Protein AF-A0AA38M8T6-F1 (afdb_monomer_lite)

Radius of gyration: 18.42 Å; chains: 1; bounding box: 50×38×40 Å

Secondary structure (DSSP, 8-state):
-HHHHH--TT---HHHHHHHHHHHHHHHHHHH-SSS---STTT--SS-HHHHHHHHHHHHHHHHHHHHHHHH-HHHHHHHHHHHHHHHHHHHHHHTT---------PPP---

Foldseek 3Di:
DLLVVQDDPPPPDPLVSLLSVLLVVLVCCCQVNPDVHDDCVVSDSDPDPVVSVVSNVVSCVPCVVVSVCCVVPVVSVVVVVVVVVVVVVVVVVVVVVDPDDDDDDDDDDDDD

Organism: NCBI:txid2755281

Structure (mmCIF, N/CA/C/O backbone):
data_AF-A0AA38M8T6-F1
#
_entry.id   AF-A0AA38M8T6-F1
#
loop_
_atom_site.group_PDB
_atom_site.id
_atom_site.type_symbol
_atom_site.label_atom_id
_atom_site.label_alt_id
_atom_site.label_comp_id
_atom_site.label_asym_id
_atom_site.label_entity_id
_atom_site.label_seq_id
_atom_site.pdbx_PDB_ins_code
_atom_site.Cartn_x
_atom_site.Cartn_y
_atom_site.Cartn_z
_atom_site.occupancy
_atom_site.B_iso_or_equiv
_atom_site.auth_seq_id
_atom_site.auth_comp_id
_atom_site.auth_asym_id
_atom_site.auth_atom_id
_atom_site.pdbx_PDB_model_num
ATOM 1 N N . MET A 1 1 ? -0.872 0.861 -7.587 1.00 93.69 1 MET A N 1
ATOM 2 C CA . MET A 1 1 ? -0.568 -0.573 -7.410 1.00 93.69 1 MET A CA 1
ATOM 3 C C . MET A 1 1 ? -1.250 -1.104 -6.157 1.00 93.69 1 MET A C 1
ATOM 5 O O . MET A 1 1 ? -2.352 -1.583 -6.327 1.00 93.69 1 MET A O 1
ATOM 9 N N . LEU A 1 2 ? -0.728 -0.912 -4.932 1.00 94.25 2 LEU A N 1
ATOM 10 C CA . LEU A 1 2 ? -1.368 -1.465 -3.717 1.00 94.25 2 LEU A CA 1
ATOM 11 C C . LEU A 1 2 ? -2.848 -1.072 -3.584 1.00 94.25 2 LEU A C 1
ATOM 13 O O . LEU A 1 2 ? -3.712 -1.933 -3.583 1.00 94.25 2 LEU A O 1
ATOM 17 N N . VAL A 1 3 ? -3.138 0.233 -3.582 1.00 93.12 3 VAL A N 1
ATOM 18 C CA . VAL A 1 3 ? -4.514 0.753 -3.463 1.00 93.12 3 VAL A CA 1
ATOM 19 C C . VAL A 1 3 ? -5.424 0.256 -4.594 1.00 93.12 3 VAL A C 1
ATOM 21 O O . VAL A 1 3 ? -6.574 -0.064 -4.340 1.00 93.12 3 VAL A O 1
ATOM 24 N N . ARG A 1 4 ? -4.904 0.140 -5.823 1.00 90.81 4 ARG A N 1
ATOM 25 C CA . ARG A 1 4 ? -5.669 -0.326 -6.995 1.00 90.81 4 ARG A CA 1
ATOM 26 C C . ARG A 1 4 ? -6.165 -1.766 -6.813 1.00 90.81 4 ARG A C 1
ATOM 28 O O . ARG A 1 4 ? -7.261 -2.072 -7.248 1.00 90.81 4 ARG A O 1
ATOM 35 N N . ASP A 1 5 ? -5.363 -2.622 -6.185 1.00 86.88 5 ASP A N 1
ATOM 36 C CA . ASP A 1 5 ? -5.667 -4.053 -6.043 1.00 86.88 5 ASP A CA 1
ATOM 37 C C . ASP A 1 5 ? -6.394 -4.379 -4.713 1.00 86.88 5 ASP A C 1
ATOM 39 O O . ASP A 1 5 ? -6.817 -5.518 -4.505 1.00 86.88 5 ASP A O 1
ATOM 43 N N . LEU A 1 6 ? -6.512 -3.403 -3.801 1.00 85.94 6 LEU A N 1
ATOM 44 C CA . LEU A 1 6 ? -7.119 -3.550 -2.467 1.00 85.94 6 LEU A CA 1
ATOM 45 C C . LEU A 1 6 ? -8.425 -2.792 -2.271 1.00 85.94 6 LEU A C 1
ATOM 47 O O . LEU A 1 6 ? -9.224 -3.189 -1.429 1.00 85.94 6 LEU A O 1
ATOM 51 N N . VAL A 1 7 ? -8.605 -1.669 -2.960 1.00 84.31 7 VAL A N 1
ATOM 52 C CA . VAL A 1 7 ? -9.841 -0.895 -2.876 1.00 84.31 7 VAL A CA 1
ATOM 53 C C . VAL A 1 7 ? -10.841 -1.517 -3.838 1.00 84.31 7 VAL A C 1
ATOM 55 O O . VAL A 1 7 ? -10.695 -1.404 -5.052 1.00 84.31 7 VAL A O 1
ATOM 58 N N . GLU A 1 8 ? -11.828 -2.202 -3.272 1.00 76.38 8 GLU A N 1
ATOM 59 C CA . GLU A 1 8 ? -12.976 -2.746 -3.997 1.00 76.38 8 GLU A CA 1
ATOM 60 C C . GLU A 1 8 ? -14.016 -1.639 -4.259 1.00 76.38 8 GLU A C 1
ATOM 62 O O . GLU A 1 8 ? -14.026 -0.610 -3.580 1.00 76.38 8 GLU A O 1
ATOM 67 N N . GLU A 1 9 ? -14.899 -1.828 -5.247 1.00 69.94 9 GLU A N 1
ATOM 68 C CA . GLU A 1 9 ? -15.953 -0.849 -5.577 1.00 69.94 9 GLU A CA 1
ATOM 69 C C . GLU A 1 9 ? -17.017 -0.717 -4.466 1.00 69.94 9 GLU A C 1
ATOM 71 O O . GLU A 1 9 ? -17.746 0.271 -4.420 1.00 69.94 9 GLU A O 1
ATOM 76 N N . GLU A 1 10 ? -17.071 -1.677 -3.538 1.00 72.12 10 GLU A N 1
ATOM 77 C CA . GLU A 1 10 ? -18.094 -1.812 -2.492 1.00 72.12 10 GLU A CA 1
ATOM 78 C C . GLU A 1 10 ? -17.648 -1.264 -1.120 1.00 72.12 10 GLU A C 1
ATOM 80 O O . GLU A 1 10 ? -18.078 -1.747 -0.073 1.00 72.12 10 GLU A O 1
ATOM 85 N N . ILE A 1 11 ? -16.785 -0.242 -1.079 1.00 81.25 11 ILE A N 1
ATOM 86 C CA . ILE A 1 11 ? -16.492 0.447 0.189 1.00 81.25 11 ILE A CA 1
ATOM 87 C C . ILE A 1 11 ? -17.620 1.433 0.512 1.00 81.25 11 ILE A C 1
ATOM 89 O O . ILE A 1 11 ? -17.728 2.504 -0.082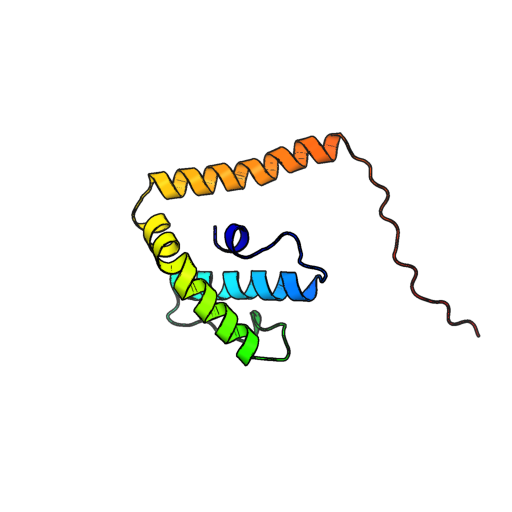 1.00 81.25 11 ILE A O 1
ATOM 93 N N . GLU A 1 12 ? -18.442 1.080 1.499 1.00 78.56 12 GLU A N 1
ATOM 94 C CA . GLU A 1 12 ? -19.627 1.853 1.895 1.00 78.56 12 GLU A CA 1
ATOM 95 C C . GLU A 1 12 ? -19.305 3.081 2.772 1.00 78.56 12 GLU A C 1
ATOM 97 O O . GLU A 1 12 ? -20.148 3.963 2.945 1.00 78.56 12 GLU A O 1
ATOM 102 N N . CYS A 1 13 ? -18.094 3.152 3.339 1.00 86.88 13 CYS A N 1
ATOM 103 C CA . CYS A 1 13 ? -17.747 4.069 4.425 1.00 86.88 13 CYS A CA 1
ATOM 104 C C . CYS A 1 13 ? -16.368 4.730 4.229 1.00 86.88 13 CYS A C 1
ATOM 106 O O . CYS A 1 13 ? -15.378 4.063 3.919 1.00 86.88 13 CYS A O 1
ATOM 108 N N . GLU A 1 14 ? -16.273 6.047 4.459 1.00 91.12 14 GLU A N 1
ATOM 109 C CA . GLU A 1 14 ? -15.018 6.813 4.327 1.00 91.12 14 GLU A CA 1
ATOM 110 C C . GLU A 1 14 ? -13.929 6.290 5.273 1.00 91.12 14 GLU A C 1
ATOM 112 O O . GLU A 1 14 ? -12.759 6.195 4.900 1.00 91.12 14 GLU A O 1
ATOM 117 N N . GLN A 1 15 ? -14.319 5.905 6.486 1.00 89.88 15 GLN A N 1
ATOM 118 C CA . GLN A 1 15 ? -13.426 5.375 7.509 1.00 89.88 15 GLN A CA 1
ATOM 119 C C . GLN A 1 15 ? -12.781 4.058 7.060 1.00 89.88 15 GLN A C 1
ATOM 121 O O . GLN A 1 15 ? -11.583 3.855 7.271 1.00 89.88 15 GLN A O 1
ATOM 126 N N . ASP A 1 16 ? -13.541 3.192 6.387 1.00 89.56 16 ASP A N 1
ATOM 127 C CA . ASP A 1 16 ? -13.030 1.920 5.875 1.00 89.56 16 ASP A CA 1
ATOM 128 C C . ASP A 1 16 ? -12.052 2.149 4.717 1.00 89.56 16 ASP A C 1
ATOM 130 O O . ASP A 1 16 ? -10.982 1.533 4.676 1.00 89.56 16 ASP A O 1
ATOM 134 N N . LEU A 1 17 ? -12.354 3.103 3.827 1.00 92.75 17 LEU A N 1
ATOM 135 C CA . LEU A 1 17 ? -11.425 3.523 2.776 1.00 92.75 17 LEU A CA 1
ATOM 136 C C . LEU A 1 17 ? -10.128 4.076 3.380 1.00 92.75 17 LEU A C 1
ATOM 138 O O . LEU A 1 17 ? -9.031 3.688 2.968 1.00 92.75 17 LEU A O 1
ATOM 142 N N . GLN A 1 18 ? -10.238 4.958 4.377 1.00 94.12 18 GLN A N 1
ATOM 143 C CA . GLN A 1 18 ? -9.090 5.533 5.073 1.00 94.12 18 GLN A CA 1
ATOM 144 C C . GLN A 1 18 ? -8.227 4.438 5.714 1.00 94.12 18 GLN A C 1
ATOM 146 O O . GLN A 1 18 ? -7.001 4.477 5.585 1.00 94.12 18 GLN A O 1
ATOM 151 N N . ALA A 1 19 ? -8.844 3.437 6.345 1.00 93.56 19 ALA A N 1
ATOM 152 C CA . ALA A 1 19 ? -8.143 2.303 6.936 1.00 93.56 19 ALA A CA 1
ATOM 153 C C . ALA A 1 19 ? -7.363 1.485 5.893 1.00 93.56 19 ALA A C 1
ATOM 155 O O . ALA A 1 19 ? -6.181 1.186 6.098 1.00 93.56 19 ALA A O 1
ATOM 156 N N . VAL A 1 20 ? -7.972 1.172 4.740 1.00 93.75 20 VAL A N 1
ATOM 157 C CA . VAL A 1 20 ? -7.290 0.477 3.629 1.00 93.75 20 VAL A CA 1
ATOM 158 C C . VAL A 1 20 ? -6.097 1.293 3.133 1.00 93.75 20 VAL A C 1
ATOM 160 O O . VAL A 1 20 ? -4.983 0.771 3.021 1.00 93.75 20 VAL A O 1
ATOM 163 N N . VAL A 1 21 ? -6.310 2.580 2.854 1.00 95.31 21 VAL A N 1
ATOM 164 C CA . VAL A 1 21 ? -5.281 3.467 2.298 1.00 95.31 21 VAL A CA 1
ATOM 165 C C . VAL A 1 21 ? -4.118 3.639 3.272 1.00 95.31 21 VAL A C 1
ATOM 167 O O . VAL A 1 21 ? -2.961 3.548 2.858 1.00 95.31 21 VAL A O 1
ATOM 170 N N . LEU A 1 22 ? -4.386 3.827 4.566 1.00 96.69 22 LEU A N 1
ATOM 171 C CA . LEU A 1 22 ? -3.333 3.958 5.574 1.00 96.69 22 LEU A CA 1
ATOM 172 C C . LEU A 1 22 ? -2.579 2.650 5.814 1.00 96.69 22 LEU A C 1
ATOM 174 O O . LEU A 1 22 ? -1.370 2.693 6.037 1.00 96.69 22 LEU A O 1
ATOM 178 N N . THR A 1 23 ? -3.238 1.497 5.687 1.00 96.81 23 THR A N 1
ATOM 179 C CA . THR A 1 23 ? -2.556 0.194 5.717 1.00 96.81 23 THR A CA 1
ATOM 180 C C . THR A 1 23 ? -1.609 0.051 4.519 1.00 96.81 23 THR A C 1
ATOM 182 O O . THR A 1 23 ? -0.444 -0.320 4.682 1.00 96.81 23 THR A O 1
ATOM 185 N N . CYS A 1 24 ? -2.058 0.428 3.314 1.00 97.25 24 CYS A N 1
ATOM 186 C CA . CYS A 1 24 ? -1.204 0.463 2.120 1.00 97.25 24 CYS A CA 1
ATOM 187 C C . CYS A 1 24 ? -0.013 1.413 2.303 1.00 97.25 24 CYS A C 1
ATOM 189 O O . CYS A 1 24 ? 1.110 1.099 1.899 1.00 97.25 24 CYS A O 1
ATOM 191 N N . LEU A 1 25 ? -0.254 2.579 2.907 1.00 97.56 25 LEU A N 1
ATOM 192 C CA . LEU A 1 25 ? 0.775 3.577 3.167 1.00 97.56 25 LEU A CA 1
ATOM 193 C C . LEU A 1 25 ? 1.800 3.061 4.181 1.00 97.56 25 LEU A C 1
ATOM 195 O O . LEU A 1 25 ? 2.997 3.172 3.927 1.00 97.56 25 LEU A O 1
ATOM 199 N N . TYR A 1 26 ? 1.350 2.446 5.276 1.00 97.94 26 TYR A N 1
ATOM 200 C CA . TYR A 1 26 ? 2.222 1.835 6.275 1.00 97.94 26 TYR A CA 1
ATOM 201 C C . TYR A 1 26 ? 3.160 0.804 5.642 1.00 97.94 26 TYR A C 1
ATOM 203 O O . TYR A 1 26 ? 4.375 0.915 5.788 1.00 97.94 26 TYR A O 1
ATOM 211 N N . LEU A 1 27 ? 2.623 -0.130 4.851 1.00 97.81 27 LEU A N 1
ATOM 212 C CA . LEU A 1 27 ? 3.438 -1.129 4.154 1.00 97.81 27 LEU A CA 1
ATOM 213 C C . LEU A 1 27 ? 4.395 -0.505 3.134 1.00 97.81 27 LEU A C 1
ATOM 215 O O . LEU A 1 27 ? 5.519 -0.978 2.979 1.00 97.81 27 LEU A O 1
ATOM 219 N N . SER A 1 28 ? 3.985 0.573 2.462 1.00 97.69 28 SER A N 1
ATOM 220 C CA . SER A 1 28 ? 4.856 1.308 1.538 1.00 97.69 28 SER A CA 1
ATOM 221 C C . SER A 1 28 ? 6.045 1.934 2.267 1.00 97.69 28 SER A C 1
ATOM 223 O O . SER A 1 28 ? 7.171 1.824 1.787 1.00 97.69 28 SER A O 1
ATOM 225 N N . TYR A 1 29 ? 5.818 2.528 3.444 1.00 98.19 29 TYR A N 1
ATOM 226 C CA . TYR A 1 29 ? 6.893 3.009 4.314 1.00 98.19 29 TYR A CA 1
ATOM 227 C C . TYR A 1 29 ? 7.775 1.857 4.795 1.00 98.19 29 TYR A C 1
ATOM 229 O O . TYR A 1 29 ? 8.991 1.947 4.693 1.00 98.19 29 TYR A O 1
ATOM 237 N N . SER A 1 30 ? 7.195 0.748 5.253 1.00 97.75 30 SER A N 1
ATOM 238 C CA . SER A 1 30 ? 7.967 -0.416 5.701 1.00 97.75 30 SER A CA 1
ATOM 239 C C . SER A 1 30 ? 8.819 -1.056 4.600 1.00 97.75 30 SER A C 1
ATOM 241 O O . SER A 1 30 ? 9.849 -1.641 4.914 1.00 97.75 30 SER A O 1
ATOM 243 N N . TYR A 1 31 ? 8.398 -0.977 3.334 1.00 97.44 31 TYR A N 1
ATOM 244 C CA . TYR A 1 31 ? 9.078 -1.635 2.215 1.00 97.44 31 TYR A CA 1
ATOM 245 C C . TYR A 1 31 ? 10.047 -0.722 1.444 1.00 97.44 31 TYR A C 1
ATOM 247 O O . TYR A 1 31 ? 11.151 -1.149 1.121 1.00 97.44 31 TYR A O 1
ATOM 255 N N . MET A 1 32 ? 9.651 0.520 1.144 1.00 97.25 32 MET A N 1
ATOM 256 C CA . MET A 1 32 ? 10.453 1.488 0.368 1.00 97.25 32 MET A CA 1
ATOM 257 C C . MET A 1 32 ? 11.070 2.600 1.224 1.00 97.25 32 MET A C 1
ATOM 259 O O . MET A 1 32 ? 11.763 3.469 0.695 1.00 97.25 32 MET A O 1
ATOM 263 N N . GLY A 1 33 ? 10.767 2.642 2.520 1.00 96.69 33 GLY A N 1
ATOM 264 C CA . GLY A 1 33 ? 11.275 3.663 3.422 1.00 96.69 33 GLY A CA 1
ATOM 265 C C . GLY A 1 33 ? 12.767 3.511 3.711 1.00 96.69 33 GLY A C 1
ATOM 266 O O . GLY A 1 33 ? 13.320 2.415 3.689 1.00 96.69 33 GLY A O 1
ATOM 267 N N . ASN A 1 34 ? 13.419 4.634 4.011 1.00 97.00 34 ASN A N 1
ATOM 268 C CA . ASN A 1 34 ? 14.843 4.664 4.357 1.00 97.00 34 ASN A CA 1
ATOM 269 C C . ASN A 1 34 ? 15.111 4.315 5.832 1.00 97.00 34 ASN A C 1
ATOM 271 O O . ASN A 1 34 ? 16.250 4.026 6.193 1.00 97.00 34 ASN A O 1
ATOM 275 N N . GLU A 1 35 ? 14.087 4.380 6.690 1.00 98.06 35 GLU A N 1
ATOM 276 C CA . GLU A 1 35 ? 14.214 4.099 8.121 1.00 98.06 35 GLU A CA 1
ATOM 277 C C . GLU A 1 35 ? 13.998 2.613 8.408 1.00 98.06 35 GLU A C 1
ATOM 279 O O . GLU A 1 35 ? 13.188 1.945 7.769 1.00 98.06 35 GLU A O 1
ATOM 284 N N . ILE A 1 36 ? 14.658 2.108 9.449 1.00 96.88 36 ILE A N 1
ATOM 285 C CA . ILE A 1 36 ? 14.536 0.701 9.861 1.00 96.88 36 ILE A CA 1
ATOM 286 C C . ILE A 1 36 ? 13.153 0.343 10.424 1.00 96.88 36 ILE A C 1
ATOM 288 O O . ILE A 1 36 ? 12.812 -0.833 10.524 1.00 96.88 36 ILE A O 1
ATOM 292 N N . SER A 1 37 ? 12.369 1.334 10.859 1.00 97.25 37 SER A N 1
ATOM 293 C CA . SER A 1 37 ? 11.026 1.116 11.395 1.00 97.25 37 SER A CA 1
ATOM 294 C C . SER A 1 37 ? 10.208 2.402 11.385 1.00 97.25 37 SER A C 1
ATOM 296 O O . SER A 1 37 ? 10.757 3.499 11.492 1.00 97.25 37 SER A O 1
ATOM 298 N N . TYR A 1 38 ? 8.887 2.247 11.326 1.00 97.50 38 TYR A N 1
ATOM 299 C CA . TYR A 1 38 ? 7.931 3.347 11.368 1.00 97.50 38 TYR A CA 1
ATOM 300 C C . TYR A 1 38 ? 6.902 3.104 12.481 1.00 97.50 38 TYR A C 1
ATOM 302 O O . TYR A 1 38 ? 6.429 1.972 12.639 1.00 97.50 38 TYR A O 1
ATOM 310 N N . PRO A 1 39 ? 6.545 4.129 13.280 1.00 96.81 39 PRO A N 1
ATOM 311 C CA . PRO A 1 39 ? 5.574 3.973 14.357 1.00 96.81 39 PRO A CA 1
ATOM 312 C C . PRO A 1 39 ? 4.178 3.694 13.791 1.00 96.81 39 PRO A C 1
ATOM 314 O O . PRO A 1 39 ? 3.773 4.321 12.822 1.00 96.81 39 PRO A O 1
ATOM 317 N N . LEU A 1 40 ? 3.408 2.811 14.434 1.00 95.00 40 LEU A N 1
ATOM 318 C CA . LEU A 1 40 ? 2.053 2.448 13.989 1.00 95.00 40 LEU A CA 1
ATOM 319 C C . LEU A 1 40 ? 1.025 3.580 14.166 1.00 95.00 40 LEU A C 1
ATOM 321 O O . LEU A 1 40 ? 0.100 3.714 13.373 1.00 95.00 40 LEU A O 1
ATOM 325 N N . LYS A 1 41 ? 1.170 4.391 15.222 1.00 93.88 41 LYS A N 1
ATOM 326 C CA . LYS A 1 41 ? 0.149 5.358 15.671 1.00 93.88 41 LYS A CA 1
ATOM 327 C C . LYS A 1 41 ? -0.403 6.286 14.566 1.00 93.88 41 LYS A C 1
ATOM 329 O O . LYS A 1 41 ? -1.603 6.520 14.593 1.00 93.88 41 LYS A O 1
ATOM 334 N N . PRO A 1 42 ? 0.397 6.804 13.614 1.00 95.38 42 PRO A N 1
ATOM 335 C CA . PRO A 1 42 ? -0.110 7.647 12.527 1.00 95.38 42 PRO A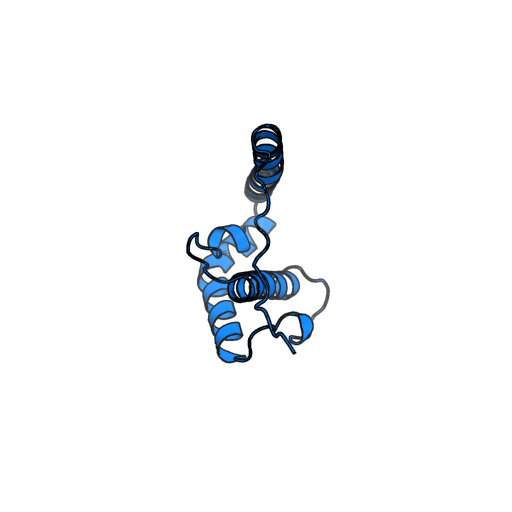 CA 1
ATOM 336 C C . PRO A 1 42 ? -0.988 6.922 11.495 1.00 95.38 42 PRO A C 1
ATOM 338 O O . PRO A 1 42 ? -1.702 7.584 10.751 1.00 95.38 42 PRO A O 1
ATOM 341 N N . PHE A 1 43 ? -0.917 5.590 11.420 1.00 95.31 43 PHE A N 1
ATOM 342 C CA . PHE A 1 43 ? -1.583 4.783 10.390 1.00 95.31 43 PHE A CA 1
ATOM 343 C C . PHE A 1 43 ? -2.819 4.043 10.911 1.00 95.31 43 PHE A C 1
ATOM 345 O O . PHE A 1 43 ? -3.629 3.559 10.127 1.00 95.31 43 PHE A O 1
ATOM 352 N N . LEU A 1 44 ? -2.963 3.941 12.233 1.00 94.19 44 LEU A N 1
ATOM 353 C CA . LEU A 1 44 ? -4.065 3.236 12.868 1.00 94.19 44 LEU A CA 1
ATOM 354 C C . LEU A 1 44 ? -5.230 4.196 13.128 1.00 94.19 44 LEU A C 1
ATOM 356 O O . LEU A 1 44 ? -5.197 4.970 14.084 1.00 94.19 44 LEU A O 1
ATOM 360 N N . VAL A 1 45 ? -6.250 4.117 12.276 1.00 91.88 45 VAL A N 1
ATOM 361 C CA . VAL A 1 45 ? -7.521 4.857 12.414 1.00 91.88 45 VAL A CA 1
ATOM 362 C C . VAL A 1 45 ? -8.670 3.989 12.928 1.00 91.88 45 VAL A C 1
ATOM 364 O O . VAL A 1 45 ? -9.709 4.513 13.309 1.00 91.88 45 VAL A O 1
ATOM 367 N N . GLU A 1 46 ? -8.475 2.670 12.960 1.00 88.00 46 GLU A N 1
ATOM 368 C CA . GLU A 1 46 ? -9.446 1.700 13.465 1.00 88.00 46 GLU A CA 1
ATOM 369 C C . GLU A 1 46 ? -9.206 1.406 14.953 1.00 88.00 46 GLU A C 1
ATOM 371 O O . GLU A 1 46 ? -8.062 1.341 15.412 1.00 88.00 46 GLU A O 1
ATOM 376 N N . ASP A 1 47 ? -10.278 1.129 15.6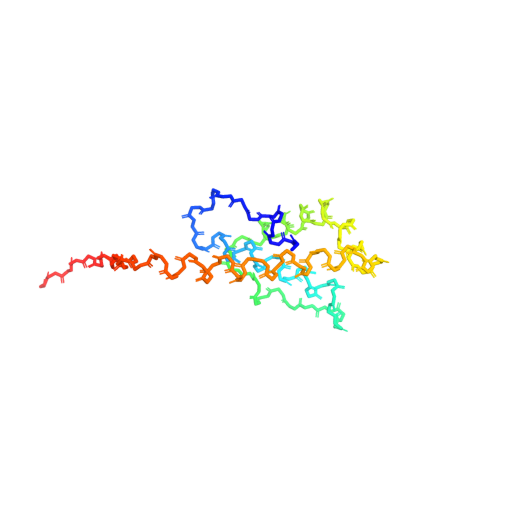98 1.00 84.69 47 ASP A N 1
ATOM 377 C CA . ASP A 1 47 ? -10.184 0.749 17.116 1.00 84.69 47 ASP A CA 1
ATOM 378 C C . ASP A 1 47 ? -9.512 -0.621 17.317 1.00 84.69 47 ASP A C 1
ATOM 380 O O . ASP A 1 47 ? -8.882 -0.882 18.346 1.00 84.69 47 ASP A O 1
ATOM 384 N N . SER A 1 48 ? -9.623 -1.511 16.322 1.00 91.69 48 SER A N 1
ATOM 385 C CA . SER A 1 48 ? -9.039 -2.852 16.368 1.00 91.69 48 SER A CA 1
ATOM 386 C C . SER A 1 48 ? -7.684 -2.904 15.668 1.00 91.69 48 SER A C 1
ATOM 388 O O . SER A 1 48 ? -7.586 -2.847 14.443 1.00 91.69 48 SER A O 1
ATOM 390 N N . LYS A 1 49 ? -6.627 -3.115 16.459 1.00 94.31 49 LYS A N 1
ATOM 391 C CA . LYS A 1 49 ? -5.279 -3.398 15.940 1.00 94.31 49 LYS A CA 1
ATOM 392 C C . LYS A 1 49 ? -5.202 -4.721 15.184 1.00 94.31 49 LYS A C 1
ATOM 394 O O . LYS A 1 49 ? -4.390 -4.836 14.277 1.00 94.31 49 LYS A O 1
ATOM 399 N N . GLU A 1 50 ? -6.004 -5.711 15.569 1.00 95.81 50 GLU A N 1
ATOM 400 C CA . GLU A 1 50 ? -5.996 -7.031 14.927 1.00 95.81 50 GLU A CA 1
ATOM 401 C C . GLU A 1 50 ? -6.422 -6.914 13.466 1.00 95.81 50 GLU A C 1
ATOM 403 O O . GLU A 1 50 ? -5.683 -7.351 12.591 1.00 95.81 50 GLU A O 1
ATOM 408 N N . LYS A 1 51 ? -7.503 -6.172 13.188 1.00 92.94 51 LYS A N 1
ATOM 409 C CA . LYS A 1 51 ? -7.961 -5.907 11.814 1.00 92.94 51 LYS A CA 1
ATOM 410 C C . LYS A 1 51 ? -6.880 -5.267 10.945 1.00 92.94 51 LYS A C 1
ATOM 412 O O . LYS A 1 51 ? -6.710 -5.648 9.789 1.00 92.94 51 LYS A O 1
ATOM 417 N N . PHE A 1 52 ? -6.131 -4.315 11.501 1.00 95.25 52 PHE A N 1
ATOM 418 C CA . PHE A 1 52 ? -5.019 -3.683 10.796 1.00 95.25 52 PHE A CA 1
ATOM 419 C C . PHE A 1 52 ? -3.932 -4.705 10.422 1.00 95.25 52 PHE A C 1
ATOM 421 O O . PHE A 1 52 ? -3.450 -4.715 9.288 1.00 95.25 52 PHE A O 1
ATOM 428 N N . TRP A 1 53 ? -3.555 -5.583 11.355 1.00 97.00 53 TRP A N 1
ATOM 429 C CA . TRP A 1 53 ? -2.515 -6.587 11.123 1.00 97.00 53 TRP A CA 1
ATOM 430 C C . TRP A 1 53 ? -2.964 -7.715 10.198 1.00 97.00 53 TRP A C 1
ATOM 432 O O . TRP A 1 53 ? -2.186 -8.120 9.336 1.00 97.00 53 TRP A O 1
ATOM 442 N N . ASP A 1 54 ? -4.211 -8.163 10.311 1.00 96.06 54 ASP A N 1
ATOM 443 C CA . ASP A 1 54 ? -4.802 -9.136 9.393 1.00 96.06 54 ASP A CA 1
ATOM 444 C C . ASP A 1 54 ? -4.780 -8.596 7.960 1.00 96.06 54 ASP A C 1
ATOM 446 O O . ASP A 1 54 ? -4.331 -9.276 7.036 1.00 96.06 54 ASP A O 1
ATOM 450 N N . ARG A 1 55 ? -5.155 -7.321 7.787 1.00 94.75 55 ARG A N 1
ATOM 451 C CA . ARG A 1 55 ? -5.070 -6.630 6.498 1.00 94.75 55 ARG A CA 1
ATOM 452 C C . ARG A 1 55 ? -3.623 -6.538 6.014 1.00 94.75 55 ARG A C 1
ATOM 454 O O . ARG A 1 55 ? -3.360 -6.823 4.854 1.00 94.75 55 ARG A O 1
ATOM 461 N N . CYS A 1 56 ? -2.663 -6.209 6.882 1.00 96.94 56 CYS A N 1
ATOM 462 C CA . CYS A 1 56 ? -1.243 -6.206 6.509 1.00 96.94 56 CYS A CA 1
ATOM 463 C C . CYS A 1 56 ? -0.782 -7.566 5.963 1.00 96.94 56 CYS A C 1
ATOM 465 O O . CYS A 1 56 ? -0.106 -7.617 4.934 1.00 96.94 56 CYS A O 1
ATOM 467 N N . LEU A 1 57 ? -1.145 -8.658 6.641 1.00 97.12 57 LEU A N 1
ATOM 468 C CA . LEU A 1 57 ? -0.777 -10.012 6.232 1.00 97.12 57 LEU A CA 1
ATOM 469 C C . LEU A 1 57 ? -1.424 -10.401 4.901 1.00 97.12 57 LEU A C 1
ATOM 471 O O . LEU A 1 57 ? -0.736 -10.956 4.044 1.00 97.12 57 LEU A O 1
ATOM 475 N N . ASP A 1 58 ? -2.702 -10.072 4.695 1.00 95.81 58 ASP A N 1
ATOM 476 C CA . ASP A 1 58 ? -3.385 -10.305 3.417 1.00 95.81 58 ASP A CA 1
ATOM 477 C C . ASP A 1 58 ? -2.670 -9.596 2.258 1.00 95.81 58 ASP A C 1
ATOM 479 O O . ASP A 1 58 ? -2.336 -10.212 1.242 1.00 95.81 58 ASP A O 1
ATOM 483 N N . ILE A 1 59 ? -2.331 -8.317 2.446 1.00 95.44 59 ILE A N 1
ATOM 484 C CA . ILE A 1 59 ? -1.638 -7.511 1.436 1.00 95.44 59 ILE A CA 1
ATOM 485 C C . ILE A 1 59 ? -0.283 -8.119 1.083 1.00 95.44 59 ILE A C 1
ATOM 487 O O . ILE A 1 59 ? 0.043 -8.261 -0.096 1.00 95.44 59 ILE A O 1
ATOM 491 N N . VAL A 1 60 ? 0.516 -8.487 2.085 1.00 97.00 60 VAL A N 1
ATOM 492 C CA . VAL A 1 60 ? 1.841 -9.078 1.858 1.00 97.00 60 VAL A CA 1
ATOM 493 C C . VAL A 1 60 ? 1.715 -10.418 1.131 1.00 97.00 60 VAL A C 1
ATOM 495 O O . VAL A 1 60 ? 2.438 -10.654 0.160 1.00 97.00 60 VAL A O 1
ATOM 498 N N . ASN A 1 61 ? 0.774 -11.271 1.536 1.00 97.06 61 ASN A N 1
ATOM 499 C CA . ASN A 1 61 ? 0.551 -12.565 0.892 1.00 97.06 61 ASN A CA 1
ATOM 500 C C . ASN A 1 61 ? 0.147 -12.421 -0.580 1.00 97.06 61 ASN A C 1
ATOM 502 O O . ASN A 1 61 ? 0.621 -13.180 -1.423 1.00 97.06 61 ASN A O 1
ATOM 506 N N . ARG A 1 62 ? -0.691 -11.433 -0.906 1.00 95.88 62 ARG A N 1
ATOM 507 C CA . ARG A 1 62 ? -1.207 -11.226 -2.266 1.00 95.88 62 ARG A CA 1
ATOM 508 C C . ARG A 1 62 ? -0.253 -10.444 -3.168 1.00 95.88 62 ARG A C 1
ATOM 510 O O . ARG A 1 62 ? -0.120 -10.770 -4.344 1.00 95.88 62 ARG A O 1
ATOM 517 N N . LEU A 1 63 ? 0.394 -9.400 -2.646 1.00 97.00 63 LEU A N 1
ATOM 518 C CA . LEU A 1 63 ? 1.060 -8.373 -3.459 1.00 97.00 63 LEU A CA 1
ATOM 519 C C . LEU A 1 63 ? 2.584 -8.332 -3.309 1.00 97.00 63 LEU A C 1
ATOM 521 O O . LEU A 1 63 ? 3.228 -7.597 -4.058 1.00 97.00 63 LEU A O 1
ATOM 525 N N . SER A 1 64 ? 3.192 -9.129 -2.424 1.00 97.25 64 SER A N 1
ATOM 526 C CA . SER A 1 64 ? 4.657 -9.148 -2.235 1.00 97.25 64 SER A CA 1
ATOM 527 C C . SER A 1 64 ? 5.441 -9.371 -3.534 1.00 97.25 64 SER A C 1
ATOM 529 O O . SER A 1 64 ? 6.444 -8.695 -3.769 1.00 97.25 64 SER A O 1
ATOM 531 N N . SER A 1 65 ? 4.962 -10.251 -4.420 1.00 97.75 65 SER A N 1
ATOM 532 C CA . SER A 1 65 ? 5.577 -10.465 -5.738 1.00 97.75 65 SER A CA 1
ATOM 533 C C . SER A 1 65 ? 5.563 -9.187 -6.586 1.00 97.75 65 SER A C 1
ATOM 535 O O . SER A 1 65 ? 6.596 -8.795 -7.127 1.00 97.75 65 SER A O 1
ATOM 537 N N . ASN A 1 66 ? 4.435 -8.473 -6.625 1.00 97.06 66 ASN A N 1
ATOM 538 C CA . ASN A 1 66 ? 4.300 -7.211 -7.357 1.00 97.06 66 ASN A CA 1
ATOM 539 C C . ASN A 1 66 ? 5.129 -6.077 -6.728 1.00 97.06 66 ASN A C 1
ATOM 541 O O . ASN A 1 66 ? 5.670 -5.241 -7.456 1.00 97.06 66 ASN A O 1
ATOM 545 N N . MET A 1 67 ? 5.264 -6.057 -5.398 1.00 97.06 67 MET A N 1
ATOM 546 C CA . MET A 1 67 ? 6.118 -5.109 -4.670 1.00 97.06 67 MET A CA 1
ATOM 547 C C . MET A 1 67 ? 7.603 -5.297 -5.005 1.00 97.06 67 MET A C 1
ATOM 549 O O . MET A 1 67 ? 8.322 -4.315 -5.176 1.00 97.06 67 MET A O 1
ATOM 553 N N . LEU A 1 68 ? 8.062 -6.539 -5.178 1.00 97.94 68 LEU A N 1
ATOM 554 C CA . LEU A 1 68 ? 9.416 -6.804 -5.664 1.00 97.94 68 LEU A CA 1
ATOM 555 C C . LEU A 1 68 ? 9.551 -6.479 -7.156 1.00 97.94 68 LEU A C 1
ATOM 557 O O . LEU A 1 68 ? 10.506 -5.820 -7.569 1.00 97.94 68 LEU A O 1
ATOM 561 N N . ARG A 1 69 ? 8.572 -6.898 -7.963 1.00 98.00 69 ARG A N 1
ATOM 562 C CA . ARG A 1 69 ? 8.577 -6.733 -9.420 1.00 98.00 69 ARG A CA 1
ATOM 563 C C . ARG A 1 69 ? 8.687 -5.273 -9.846 1.00 98.00 69 ARG A C 1
ATOM 565 O O . ARG A 1 69 ? 9.439 -4.981 -10.767 1.00 98.00 69 ARG A O 1
ATOM 572 N N . ILE A 1 70 ? 8.002 -4.347 -9.169 1.00 97.56 70 ILE A N 1
ATOM 573 C CA . ILE A 1 70 ? 8.067 -2.912 -9.512 1.00 97.56 70 ILE A CA 1
ATOM 574 C C . ILE A 1 70 ? 9.465 -2.310 -9.315 1.00 97.56 70 ILE A C 1
ATOM 576 O O . ILE A 1 70 ? 9.800 -1.330 -9.972 1.00 97.56 70 ILE A O 1
ATOM 580 N N . ASN A 1 71 ? 10.294 -2.919 -8.464 1.00 96.00 71 ASN A N 1
ATOM 581 C CA . ASN A 1 71 ? 11.686 -2.521 -8.262 1.00 96.00 71 ASN A CA 1
ATOM 582 C C . ASN A 1 71 ? 12.655 -3.267 -9.189 1.00 96.00 71 ASN A C 1
ATOM 584 O O . ASN A 1 71 ? 13.676 -2.713 -9.587 1.00 96.00 71 ASN A O 1
ATOM 588 N N . ALA A 1 72 ? 12.346 -4.519 -9.529 1.00 97.75 72 ALA A N 1
ATOM 589 C CA . ALA A 1 72 ? 13.195 -5.363 -10.365 1.00 97.75 72 ALA A CA 1
ATOM 590 C C . ALA A 1 72 ? 13.019 -5.109 -11.874 1.00 97.75 72 ALA A C 1
ATOM 592 O O . ALA A 1 72 ? 13.968 -5.267 -12.640 1.00 97.75 72 ALA A O 1
ATOM 593 N N . GLU A 1 73 ? 11.817 -4.722 -12.313 1.00 98.25 73 GLU A N 1
ATOM 594 C CA . GLU A 1 73 ? 11.453 -4.582 -13.724 1.00 98.25 73 GLU A CA 1
ATOM 595 C C . GLU A 1 73 ? 11.074 -3.128 -14.071 1.00 98.25 73 GLU A C 1
ATOM 597 O O . GLU A 1 73 ? 9.944 -2.697 -13.814 1.00 98.25 73 GLU A O 1
ATOM 602 N N . PRO A 1 74 ? 11.955 -2.367 -14.753 1.00 97.50 74 PRO A N 1
ATOM 603 C CA . PRO A 1 74 ? 11.659 -0.992 -15.172 1.00 97.50 74 PRO A CA 1
ATOM 604 C C . PRO A 1 74 ? 10.437 -0.869 -16.097 1.00 97.50 74 PRO A C 1
ATOM 606 O O . PRO A 1 74 ? 9.740 0.150 -16.089 1.00 97.50 74 PRO A O 1
ATOM 609 N N . GLY A 1 75 ? 10.161 -1.909 -16.894 1.00 98.06 75 GLY A N 1
ATOM 610 C CA . GLY A 1 75 ? 8.978 -1.971 -17.754 1.00 98.06 75 GLY A CA 1
ATOM 611 C C . GLY A 1 75 ? 7.683 -1.975 -16.943 1.00 98.06 75 GLY A C 1
ATOM 612 O O . GLY A 1 75 ? 6.802 -1.159 -17.203 1.00 98.06 75 GLY A O 1
ATOM 613 N N . TYR A 1 76 ? 7.616 -2.809 -15.902 1.00 97.69 76 TYR A N 1
ATOM 614 C CA . TYR A 1 76 ? 6.458 -2.876 -15.011 1.00 97.69 76 TYR A CA 1
ATOM 615 C C . TYR A 1 76 ? 6.266 -1.571 -14.224 1.00 97.69 76 TYR A C 1
ATOM 617 O O . TYR A 1 76 ? 5.148 -1.078 -14.101 1.00 97.69 76 TYR A O 1
ATOM 625 N N . PHE A 1 77 ? 7.349 -0.928 -13.770 1.00 97.62 77 PHE A N 1
ATOM 626 C CA . PHE A 1 77 ? 7.256 0.419 -13.193 1.00 97.62 77 PHE A CA 1
ATOM 627 C C . PHE A 1 77 ? 6.634 1.429 -14.170 1.00 97.62 77 PHE A C 1
ATOM 629 O O . PHE A 1 77 ? 5.737 2.187 -13.797 1.00 97.62 77 PHE A O 1
ATOM 636 N N . THR A 1 78 ? 7.088 1.430 -15.426 1.00 97.56 78 THR A N 1
ATOM 637 C CA . THR A 1 78 ? 6.604 2.361 -16.457 1.00 97.56 78 THR A CA 1
ATOM 638 C C . THR A 1 78 ? 5.122 2.148 -16.769 1.00 97.56 78 THR A C 1
ATOM 640 O O . THR A 1 78 ? 4.389 3.124 -16.949 1.00 97.56 78 THR A O 1
ATOM 643 N N . GLU A 1 79 ? 4.673 0.893 -16.801 1.00 97.00 79 GLU A N 1
ATOM 644 C CA . GLU A 1 79 ? 3.268 0.507 -16.962 1.00 97.00 79 GLU A CA 1
ATOM 645 C C . GLU A 1 79 ? 2.411 1.082 -15.827 1.00 97.00 79 GLU A C 1
ATOM 647 O O . GLU A 1 79 ? 1.548 1.926 -16.074 1.00 97.00 79 GLU A O 1
ATOM 652 N N . ILE A 1 80 ? 2.736 0.746 -14.574 1.00 96.25 80 ILE A N 1
ATOM 653 C CA . ILE A 1 80 ? 2.010 1.222 -13.386 1.00 96.25 80 ILE A CA 1
ATOM 654 C C . ILE A 1 80 ? 2.015 2.756 -13.290 1.00 96.25 80 ILE A C 1
ATOM 656 O O . ILE A 1 80 ? 1.007 3.371 -12.934 1.00 96.25 80 ILE A O 1
ATOM 660 N N . PHE A 1 81 ? 3.135 3.402 -13.622 1.00 94.75 81 PHE A N 1
ATOM 661 C CA . PHE A 1 81 ? 3.232 4.861 -13.651 1.00 94.75 81 PHE A CA 1
ATOM 662 C C . PHE A 1 81 ? 2.336 5.480 -14.733 1.00 94.75 81 PHE A C 1
ATOM 664 O O . PHE A 1 81 ? 1.746 6.544 -14.536 1.00 94.75 81 PHE A O 1
ATOM 671 N N . THR A 1 82 ? 2.220 4.826 -15.888 1.00 95.38 82 THR A N 1
ATOM 672 C CA . THR A 1 82 ? 1.370 5.291 -16.988 1.00 95.38 82 THR A CA 1
ATOM 673 C C . THR A 1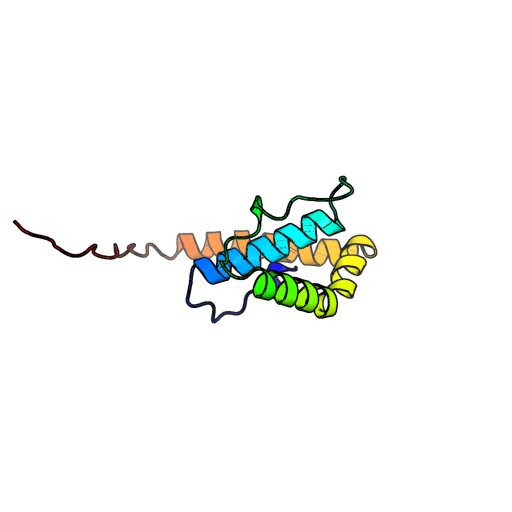 82 ? -0.109 5.150 -16.651 1.00 95.38 82 THR A C 1
ATOM 675 O O . THR A 1 82 ? -0.858 6.104 -16.861 1.00 95.38 82 THR A O 1
ATOM 678 N N . GLU A 1 83 ? -0.513 4.030 -16.052 1.00 93.69 83 GLU A N 1
ATOM 679 C CA . GLU A 1 83 ? -1.874 3.839 -15.542 1.00 93.69 83 GLU A CA 1
ATOM 680 C C . GLU A 1 83 ? -2.256 4.910 -14.517 1.00 93.69 83 GLU A C 1
ATOM 682 O O . GLU A 1 83 ? -3.314 5.529 -14.625 1.00 93.69 83 GLU A O 1
ATOM 687 N N . LEU A 1 84 ? -1.365 5.201 -13.561 1.00 93.06 84 LEU A N 1
ATOM 688 C CA . LEU A 1 84 ? -1.617 6.222 -12.544 1.00 93.06 84 LEU A CA 1
ATOM 689 C C . LEU A 1 84 ? -1.871 7.604 -13.166 1.00 93.06 84 LEU A C 1
ATOM 691 O O . LEU A 1 84 ? -2.780 8.320 -12.742 1.00 93.06 84 LEU A O 1
ATOM 695 N N . LYS A 1 85 ? -1.101 7.981 -14.196 1.00 91.19 85 LYS A N 1
ATOM 696 C CA . LYS A 1 85 ? -1.328 9.236 -14.932 1.00 91.19 85 LYS A CA 1
ATOM 697 C C . LYS A 1 85 ? -2.687 9.253 -15.631 1.00 91.19 85 LYS A C 1
ATOM 699 O O . LYS A 1 85 ? -3.334 10.299 -15.658 1.00 91.19 85 LYS A O 1
ATOM 704 N N . ALA A 1 86 ? -3.125 8.122 -16.184 1.00 91.50 86 ALA A N 1
ATOM 705 C CA . ALA A 1 86 ? -4.410 8.026 -16.868 1.00 91.50 86 ALA A CA 1
ATOM 706 C C . ALA A 1 86 ? -5.587 8.311 -15.919 1.00 91.50 86 ALA A C 1
ATOM 708 O O . ALA A 1 86 ? -6.511 9.018 -16.315 1.00 91.50 86 ALA A O 1
ATOM 709 N N . CYS A 1 87 ? -5.520 7.883 -14.652 1.00 86.44 87 CYS A N 1
ATOM 710 C CA . CYS A 1 87 ? -6.539 8.219 -13.648 1.00 86.44 87 CYS A CA 1
ATOM 711 C C . CYS A 1 87 ? -6.714 9.739 -13.472 1.00 86.44 87 CYS A C 1
ATOM 713 O O . CYS A 1 87 ? -7.836 10.230 -13.371 1.00 86.44 87 CYS A O 1
ATOM 715 N N . GLY A 1 88 ? -5.617 10.506 -13.491 1.00 75.19 88 GLY A N 1
ATOM 716 C CA . GLY A 1 88 ? -5.669 11.970 -13.402 1.00 75.19 88 GLY A CA 1
ATOM 717 C C . GLY A 1 88 ? -6.237 12.645 -14.657 1.00 75.19 88 GLY A C 1
ATOM 718 O O . GLY A 1 88 ? -6.955 13.638 -14.556 1.00 75.19 88 GLY A O 1
ATOM 719 N N . ILE A 1 89 ? -5.953 12.097 -15.842 1.00 72.75 89 ILE A N 1
ATOM 720 C CA . ILE A 1 89 ? -6.411 12.646 -17.130 1.00 72.75 89 ILE A CA 1
ATOM 721 C C . ILE A 1 89 ? -7.898 12.353 -17.358 1.00 72.75 89 ILE A C 1
ATOM 723 O O . ILE A 1 89 ? -8.653 13.251 -17.736 1.00 72.75 89 ILE A O 1
ATOM 7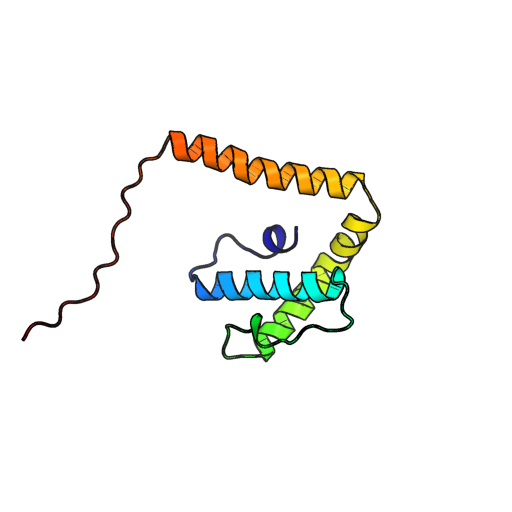27 N N . ASN A 1 90 ? -8.334 11.124 -17.077 1.00 59.50 90 ASN A N 1
ATOM 728 C CA . ASN A 1 90 ? -9.729 10.710 -17.220 1.00 59.50 90 ASN A CA 1
ATOM 729 C C . ASN A 1 90 ? -10.645 11.523 -16.292 1.00 59.50 90 ASN A C 1
ATOM 731 O O . ASN A 1 90 ? -11.719 11.950 -16.708 1.00 59.50 90 ASN A O 1
ATOM 735 N N . ASN A 1 91 ? -10.186 11.844 -15.079 1.00 54.41 91 ASN A N 1
ATOM 736 C CA . ASN A 1 91 ? -10.940 12.686 -14.151 1.00 54.41 91 ASN A CA 1
ATOM 737 C C . ASN A 1 91 ? -11.072 14.141 -14.630 1.00 54.41 91 ASN A C 1
ATOM 739 O O . ASN A 1 91 ? -12.104 14.763 -14.389 1.00 54.41 91 ASN A O 1
ATOM 743 N N . MET A 1 92 ? -10.086 14.684 -15.355 1.00 51.72 92 MET A N 1
ATOM 744 C CA . MET A 1 92 ? -10.181 16.038 -15.918 1.00 51.72 92 MET A CA 1
ATOM 745 C C . MET A 1 92 ? -11.149 16.111 -17.112 1.00 51.72 92 MET A C 1
ATOM 747 O O . MET A 1 92 ? -11.862 17.103 -17.260 1.00 51.72 92 MET A O 1
ATOM 751 N N . ALA A 1 93 ? -11.234 15.053 -17.925 1.00 50.97 93 ALA A N 1
ATOM 752 C CA . ALA A 1 93 ? -12.230 14.949 -18.993 1.00 50.97 93 ALA A CA 1
ATOM 753 C C . ALA A 1 93 ? -13.665 14.806 -18.442 1.00 50.97 93 ALA A C 1
ATOM 755 O O . ALA A 1 93 ? -14.588 15.432 -18.960 1.00 50.97 93 ALA A O 1
ATOM 756 N N . THR A 1 94 ? -13.850 14.049 -17.354 1.00 47.19 94 THR A N 1
ATOM 757 C CA . THR A 1 94 ? -15.157 13.874 -16.696 1.00 47.19 94 THR A CA 1
ATOM 758 C C . THR A 1 94 ? -15.606 15.132 -15.938 1.00 47.19 94 THR A C 1
ATOM 760 O O . THR A 1 94 ? -16.770 15.518 -16.035 1.00 47.19 94 THR A O 1
ATOM 763 N N . MET A 1 95 ? -14.690 15.843 -15.264 1.00 43.97 95 MET A N 1
ATOM 764 C CA . MET A 1 95 ? -14.972 17.122 -14.583 1.00 43.97 95 MET A CA 1
ATOM 765 C C . MET A 1 95 ? -15.374 18.250 -15.546 1.00 43.97 95 MET A C 1
ATOM 767 O O . MET A 1 95 ? -16.135 19.134 -15.164 1.00 43.97 95 MET A O 1
ATOM 771 N N . ALA A 1 96 ? -14.923 18.221 -16.805 1.00 46.59 96 ALA A N 1
ATOM 772 C CA . ALA A 1 96 ? -15.394 19.159 -17.827 1.00 46.59 96 ALA A CA 1
ATOM 773 C C . ALA A 1 96 ? -16.849 18.888 -18.267 1.00 46.59 96 ALA A C 1
ATOM 775 O O . ALA A 1 96 ? -17.481 19.765 -18.852 1.00 46.59 96 ALA A O 1
ATOM 776 N N . CYS A 1 97 ? -17.390 17.695 -17.985 1.00 42.69 97 CYS A N 1
ATOM 777 C CA . CYS A 1 97 ? -18.735 17.288 -18.395 1.00 42.69 97 CYS A CA 1
ATOM 778 C C . CYS A 1 97 ? -19.763 17.253 -17.245 1.00 42.69 97 CYS A C 1
ATOM 780 O O . CYS A 1 97 ? -20.954 17.093 -17.512 1.00 42.69 97 CYS A O 1
ATOM 782 N N . GLN A 1 98 ? -19.356 17.397 -15.978 1.00 39.34 98 GLN A N 1
ATOM 783 C CA . GLN A 1 98 ? -20.268 17.249 -14.839 1.00 39.34 98 GLN A CA 1
ATOM 784 C C . GLN A 1 98 ? -20.125 18.377 -13.806 1.00 39.34 98 GLN A C 1
ATOM 786 O O . GLN A 1 98 ? -19.365 18.286 -12.847 1.00 39.34 98 GLN A O 1
ATOM 791 N N . THR A 1 99 ? -20.949 19.420 -13.938 1.00 47.66 99 THR A N 1
ATOM 792 C CA . THR A 1 99 ? -21.377 20.215 -12.780 1.00 47.66 99 THR A CA 1
ATOM 793 C C . THR A 1 99 ? -22.415 19.397 -12.009 1.00 47.66 99 THR A C 1
ATOM 795 O O . THR A 1 99 ? -23.609 19.477 -12.303 1.00 47.66 99 THR A O 1
ATOM 798 N N . VAL A 1 100 ? -21.981 18.570 -11.058 1.00 46.16 100 VAL A N 1
ATOM 799 C CA . VAL A 1 100 ? -22.906 17.904 -10.127 1.00 46.16 100 VAL A CA 1
ATOM 800 C C . VAL A 1 100 ? -23.106 18.815 -8.911 1.00 46.16 100 VAL A C 1
ATOM 802 O O . VAL A 1 100 ? -22.113 19.255 -8.327 1.00 46.16 100 VAL A O 1
ATOM 805 N N . PRO A 1 101 ? -24.348 19.133 -8.504 1.00 41.50 101 PRO A N 1
ATOM 806 C CA . PRO A 1 101 ? -24.581 19.866 -7.269 1.00 41.50 101 PRO A CA 1
ATOM 807 C C . PRO A 1 101 ? -24.261 18.954 -6.079 1.00 41.50 101 PRO A C 1
ATOM 809 O O . PRO A 1 101 ? -24.830 17.873 -5.941 1.00 41.50 101 PRO A O 1
ATOM 812 N N . VAL A 1 102 ? -23.353 19.397 -5.208 1.00 48.31 102 VAL A N 1
ATOM 813 C CA . VAL A 1 102 ? -23.115 18.770 -3.903 1.00 48.31 102 VAL A CA 1
ATOM 814 C C . VAL A 1 102 ? -24.369 18.976 -3.052 1.00 48.31 102 VAL A C 1
ATOM 816 O O . VAL A 1 102 ? -24.664 20.094 -2.629 1.00 48.31 102 VAL A O 1
ATOM 819 N N . VAL A 1 103 ? -25.133 17.907 -2.825 1.00 48.78 103 VAL A N 1
ATOM 820 C CA . VAL A 1 103 ? -26.231 17.910 -1.852 1.00 48.78 103 VAL A CA 1
ATOM 821 C C . VAL A 1 103 ? -25.603 17.851 -0.463 1.00 48.78 103 VAL A C 1
ATOM 823 O O . VAL A 1 103 ? -24.942 16.878 -0.112 1.00 48.78 103 VAL A O 1
ATOM 826 N N . ALA A 1 104 ? -25.780 18.915 0.317 1.00 43.66 104 ALA A N 1
ATOM 827 C CA . ALA A 1 104 ? -25.357 18.955 1.708 1.00 43.66 104 ALA A CA 1
ATOM 828 C C . ALA A 1 104 ? -26.166 17.938 2.529 1.00 43.66 104 ALA A C 1
ATOM 830 O O . ALA A 1 104 ? -27.398 17.942 2.499 1.00 43.66 104 ALA A O 1
ATOM 831 N N . CYS A 1 105 ? -25.479 17.081 3.282 1.00 37.88 105 CYS A N 1
ATOM 832 C CA . CYS A 1 105 ? -26.105 16.241 4.294 1.00 37.88 105 CYS A CA 1
ATOM 833 C C . CYS A 1 105 ? -26.690 17.153 5.384 1.00 37.88 105 CYS A C 1
ATOM 835 O O . CYS A 1 105 ? -25.948 17.791 6.131 1.00 37.88 105 CYS A O 1
ATOM 837 N N . ASN A 1 106 ? -28.020 17.253 5.450 1.00 44.94 106 ASN A N 1
ATOM 838 C CA . ASN A 1 106 ? -28.722 18.027 6.471 1.00 44.94 106 ASN A CA 1
ATOM 839 C C . ASN A 1 106 ? -28.375 17.492 7.868 1.00 44.94 106 ASN A C 1
ATOM 841 O O . ASN A 1 106 ? -28.824 16.414 8.257 1.00 44.94 106 ASN A O 1
ATOM 845 N N . ALA A 1 107 ? -27.614 18.270 8.640 1.00 43.00 107 ALA A N 1
ATOM 846 C CA . ALA A 1 107 ? -27.519 18.087 10.079 1.00 43.00 107 ALA A CA 1
ATOM 847 C C . ALA A 1 107 ? -28.879 18.425 10.704 1.00 43.00 107 ALA A C 1
ATOM 849 O O . ALA A 1 107 ? -29.450 19.490 10.458 1.00 43.00 107 ALA A O 1
ATOM 850 N N . GLY A 1 108 ? -29.406 17.469 11.465 1.00 39.84 108 GLY A N 1
ATOM 851 C CA . GLY A 1 108 ? -30.714 17.526 12.092 1.00 39.84 108 GLY A CA 1
ATOM 852 C C . GLY A 1 1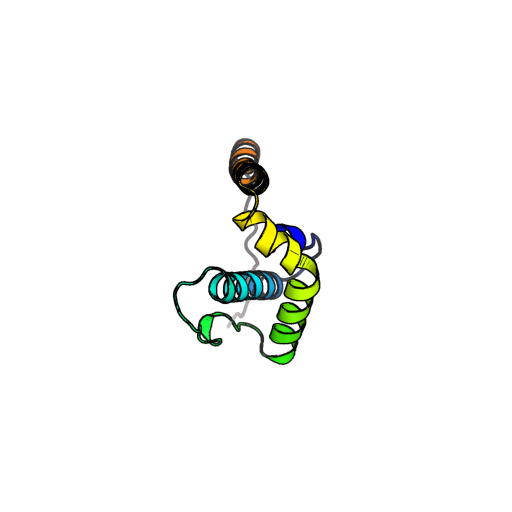08 ? -30.932 18.776 12.940 1.00 39.84 108 GLY A C 1
ATOM 853 O O . GLY A 1 108 ? -30.066 19.248 13.673 1.00 39.84 108 GLY A O 1
ATOM 854 N N . THR A 1 109 ? -32.152 19.280 12.826 1.00 44.69 109 THR A N 1
ATOM 855 C CA . THR A 1 109 ? -32.778 20.293 13.663 1.00 44.69 109 THR A CA 1
ATOM 856 C C . THR A 1 109 ? -32.725 19.890 15.141 1.00 44.69 109 THR A C 1
ATOM 858 O O . THR A 1 109 ? -33.293 18.870 15.519 1.00 44.69 109 THR A O 1
ATOM 861 N N . LEU A 1 110 ? -32.140 20.730 15.997 1.00 39.88 110 LEU A N 1
ATOM 862 C CA . LEU A 1 110 ? -32.621 20.884 17.370 1.00 39.88 110 LEU A CA 1
ATOM 863 C C . LEU A 1 110 ? -33.053 22.337 17.549 1.00 39.88 110 LEU A C 1
ATOM 865 O O . LEU A 1 110 ? -32.239 23.258 17.558 1.00 39.88 110 LEU A O 1
ATOM 869 N N . ALA A 1 111 ? -34.369 22.512 17.604 1.00 40.03 111 ALA A N 1
ATOM 870 C CA . ALA A 1 111 ? -35.029 23.748 17.964 1.00 40.03 111 ALA A CA 1
ATOM 871 C C . ALA A 1 111 ? -35.273 23.772 19.480 1.00 40.03 111 ALA A C 1
ATOM 873 O O . ALA A 1 111 ? -35.722 22.764 20.022 1.00 40.03 111 ALA A O 1
ATOM 874 N N . ALA A 1 112 ? -35.034 24.960 20.049 1.00 38.12 112 ALA A N 1
ATOM 875 C CA . ALA A 1 112 ? -35.519 25.530 21.315 1.00 38.12 112 ALA A CA 1
ATOM 876 C C . ALA A 1 112 ? -35.158 24.826 22.635 1.00 38.12 112 ALA A C 1
ATOM 878 O O . ALA A 1 112 ? -35.718 23.752 22.938 1.00 38.12 112 ALA A O 1
#

Sequence (112 aa):
MLVRDLVEEEIECEQDLQAVVLTCLYLSYSYMGNEISYPLKPFLVEDSKEKFWDRCLDIVNRLSSNMLRINAEPGYFTEIFTELKACGINNMATMACQTVPVVACNAGTLAA

InterPro domains:
  IPR004944 Cyclin-dependent kinase 5 activator [PF03261] (1-88)
  IPR004944 Cyclin-dependent kinase 5 activator [PTHR23401] (1-91)
  IPR036915 Cyclin-like superfamily [SSF47954] (1-88)

pLDDT: mean 83.45, std 20.36, range [37.88, 98.25]